Protein AF-A0A1H4IPA0-F1 (afdb_monomer)

Nearest PDB structures (foldseek):
  3tqn-assembly2_B  TM=5.111E-01  e=1.644E-01  Coxiella burnetii
  2rdp-assembly1_A-2  TM=5.127E-01  e=3.907E-01  Geobacillus stearothermophilus
  6c28-assembly2_B  TM=6.279E-01  e=1.133E+00  Rhodopseudomonas palustris CGA009
  3s2w-assembly1_A  TM=5.581E-01  e=1.690E+00  Methanosarcina mazei Go1
  3s2w-assembly2_D  TM=5.491E-01  e=4.291E+00  Methanosarcina mazei Go1

Mean predicted aligned error: 14.53 Å

Secondary structure (DSSP, 8-state):
-PPP-HHHH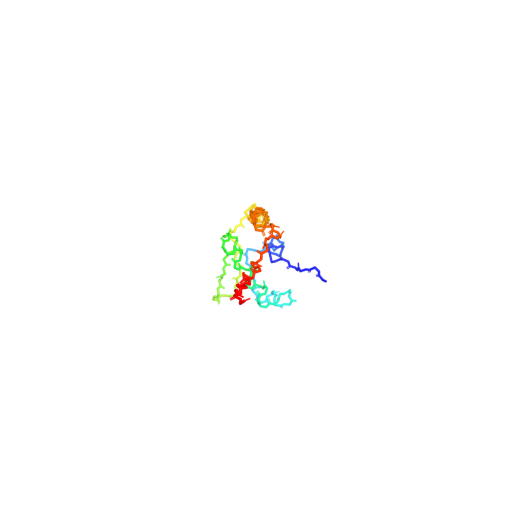HHH-SSSEEEGGGGTTTS-HHHHHHHHHHHHHTTSEEEETTTTEEEE-S-HHHHHHHHHHHHHHTT---HHHH----------------

Foldseek 3Di:
DPQDAPLVVCVPDPDQKDAQVVCVVRDDPVRSVVRLVLCVVLVQWDADPVRRIIGGDDDPVSSVVSVVVVVVVVVPPPVVNVPDDDDDDDDDPPPDDD

Sequence (98 aa):
MKKEKLYAIIMKNESNELYITSLKDRFTPVELATQLESLVEQEIVEVDWNRGLIVKIGDEKDIIVAKNNLDKGKRNTPDYMRANKTQINKPYYNERED

Structure (mmCIF, N/CA/C/O backbone):
data_AF-A0A1H4IPA0-F1
#
_entry.id   AF-A0A1H4IPA0-F1
#
loop_
_atom_site.group_PDB
_atom_site.id
_atom_site.type_symbol
_atom_site.label_atom_id
_atom_site.label_alt_id
_atom_site.label_comp_id
_atom_site.label_asym_id
_atom_site.label_entity_id
_atom_site.label_seq_id
_atom_site.pdbx_PDB_ins_code
_atom_site.Cartn_x
_atom_site.Cartn_y
_atom_site.Cartn_z
_atom_site.occupancy
_atom_site.B_iso_or_equiv
_atom_site.auth_seq_id
_atom_site.auth_comp_id
_atom_site.auth_asym_id
_atom_site.auth_atom_id
_atom_site.pdbx_PDB_model_num
ATOM 1 N N . MET A 1 1 ? 1.475 15.317 -14.929 1.00 48.84 1 MET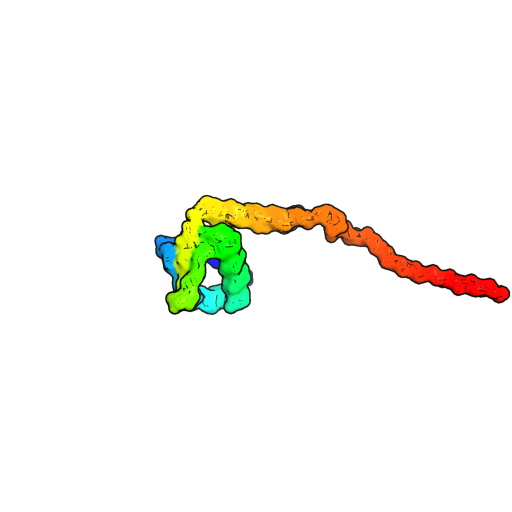 A N 1
ATOM 2 C CA . MET A 1 1 ? 0.482 14.833 -13.941 1.00 48.84 1 MET A CA 1
ATOM 3 C C . MET A 1 1 ? 1.204 14.530 -12.636 1.00 48.84 1 MET A C 1
ATOM 5 O O . MET A 1 1 ? 2.274 13.934 -12.688 1.00 48.84 1 MET A O 1
ATOM 9 N N . LYS A 1 2 ? 0.695 14.983 -11.482 1.00 54.31 2 LYS A N 1
ATOM 10 C CA . LYS A 1 2 ? 1.257 14.581 -10.179 1.00 54.31 2 LYS A CA 1
ATOM 11 C C . LYS A 1 2 ? 0.913 13.106 -9.962 1.00 54.31 2 LYS A C 1
ATOM 13 O O . LYS A 1 2 ? -0.256 12.760 -10.076 1.00 54.31 2 LYS A O 1
ATOM 18 N N . LYS A 1 3 ? 1.908 12.259 -9.681 1.00 65.69 3 LYS A N 1
ATOM 19 C CA . LYS A 1 3 ? 1.664 10.857 -9.317 1.00 65.69 3 LYS A CA 1
ATOM 20 C C . LYS A 1 3 ? 0.870 10.825 -8.012 1.00 65.69 3 LYS A C 1
ATOM 22 O O . LYS A 1 3 ? 1.336 11.360 -7.002 1.00 65.69 3 LYS A O 1
ATOM 27 N N . GLU A 1 4 ? -0.337 10.274 -8.067 1.00 78.38 4 GLU A N 1
ATOM 28 C CA . GLU A 1 4 ? -1.177 10.076 -6.890 1.00 78.38 4 GLU A CA 1
ATOM 29 C C . GLU A 1 4 ? -0.505 9.039 -5.980 1.00 78.38 4 GLU A C 1
ATOM 31 O O . GLU A 1 4 ? 0.211 8.153 -6.453 1.00 78.38 4 GLU A O 1
ATOM 36 N N . LYS A 1 5 ? -0.642 9.200 -4.663 1.00 86.38 5 LYS A N 1
ATOM 37 C CA . LYS A 1 5 ? 0.039 8.343 -3.688 1.00 86.38 5 LYS A CA 1
ATOM 38 C C . LYS A 1 5 ? -0.987 7.552 -2.895 1.00 86.38 5 LYS A C 1
ATOM 40 O O . LYS A 1 5 ? -1.896 8.150 -2.322 1.00 86.38 5 LYS A O 1
ATOM 45 N N . LEU A 1 6 ? -0.808 6.237 -2.831 1.00 85.62 6 LEU A N 1
ATOM 46 C CA . LEU A 1 6 ? -1.742 5.302 -2.211 1.00 85.62 6 LEU A CA 1
ATOM 47 C C . LEU A 1 6 ? -2.003 5.651 -0.741 1.00 85.62 6 LEU A C 1
ATOM 49 O O . LEU A 1 6 ? -3.158 5.739 -0.337 1.00 85.62 6 LEU A O 1
ATOM 53 N N . TYR A 1 7 ? -0.959 5.989 0.025 1.00 82.88 7 TYR A N 1
ATOM 54 C CA . TYR A 1 7 ? -1.118 6.390 1.429 1.00 82.88 7 TYR A CA 1
ATOM 55 C C . TYR A 1 7 ? -2.069 7.581 1.604 1.00 82.88 7 TYR A C 1
ATOM 57 O O . TYR A 1 7 ? -2.790 7.655 2.590 1.00 82.88 7 TYR A O 1
ATOM 65 N N . ALA A 1 8 ? -2.097 8.524 0.655 1.00 84.38 8 ALA A N 1
ATOM 66 C CA . ALA A 1 8 ? -2.935 9.713 0.765 1.00 84.38 8 ALA A CA 1
ATOM 67 C C . ALA A 1 8 ? -4.414 9.383 0.535 1.00 84.38 8 ALA A C 1
ATOM 69 O O . ALA A 1 8 ? -5.281 10.045 1.098 1.00 84.38 8 ALA A O 1
ATOM 70 N N . ILE A 1 9 ? -4.695 8.367 -0.283 1.00 86.44 9 ILE A N 1
ATOM 71 C CA . ILE A 1 9 ? -6.049 7.845 -0.483 1.00 86.44 9 ILE A CA 1
ATOM 72 C C . ILE A 1 9 ? -6.493 7.103 0.776 1.00 86.44 9 ILE A C 1
ATOM 74 O O . ILE A 1 9 ? -7.590 7.346 1.259 1.00 86.44 9 ILE A O 1
ATOM 78 N N . ILE A 1 10 ? -5.613 6.283 1.353 1.00 85.31 10 ILE A N 1
ATOM 79 C CA . ILE A 1 10 ? -5.895 5.522 2.576 1.00 85.31 10 ILE A CA 1
ATOM 80 C C . ILE A 1 10 ? -6.114 6.446 3.779 1.00 85.31 10 ILE A C 1
ATOM 82 O O . ILE A 1 10 ? -7.026 6.210 4.559 1.00 85.31 10 ILE A O 1
ATOM 86 N N . MET A 1 11 ? -5.349 7.536 3.907 1.00 81.50 11 MET A N 1
ATOM 87 C CA . MET A 1 11 ? -5.569 8.532 4.968 1.00 81.50 11 MET A CA 1
ATOM 88 C C . MET A 1 11 ? -6.892 9.288 4.816 1.00 81.50 11 MET A C 1
ATOM 90 O O . MET A 1 11 ? -7.498 9.657 5.811 1.00 81.50 11 MET A O 1
ATOM 94 N N . LYS A 1 12 ? -7.337 9.544 3.580 1.00 83.50 12 LYS A N 1
ATOM 95 C CA . LYS A 1 12 ? -8.604 10.244 3.319 1.00 83.50 12 LYS A CA 1
ATOM 96 C C . LYS A 1 12 ? -9.826 9.336 3.400 1.00 83.50 12 LYS A C 1
ATOM 98 O O . LYS A 1 12 ? -10.939 9.849 3.449 1.00 83.50 12 LYS A O 1
ATOM 103 N N . ASN A 1 13 ? -9.633 8.022 3.331 1.00 83.44 13 ASN A N 1
ATOM 104 C CA . ASN A 1 13 ? -10.724 7.071 3.409 1.00 83.44 13 ASN A CA 1
ATOM 105 C C . ASN A 1 13 ? -11.191 6.967 4.864 1.00 83.44 13 ASN A C 1
ATOM 107 O O . ASN A 1 13 ? -10.412 6.599 5.739 1.00 83.44 13 ASN A O 1
ATOM 111 N N . GLU A 1 14 ? -12.460 7.277 5.116 1.00 79.00 14 GLU A N 1
ATOM 112 C CA . GLU A 1 14 ? -13.060 7.141 6.452 1.00 79.00 14 GLU A CA 1
ATOM 113 C C . GLU A 1 14 ? -13.236 5.667 6.846 1.00 79.00 14 GLU A C 1
ATOM 115 O O . GLU A 1 14 ? -13.286 5.332 8.026 1.00 79.00 14 GLU A O 1
ATOM 120 N N . SER A 1 15 ? -13.306 4.777 5.850 1.00 84.56 15 SER A N 1
ATOM 121 C CA . SER A 1 15 ? -13.390 3.333 6.049 1.00 84.56 15 SER A CA 1
ATOM 122 C C . SER A 1 15 ? -12.013 2.708 6.283 1.00 84.56 15 SER A C 1
ATOM 124 O O . SER A 1 15 ? -11.045 3.006 5.578 1.00 84.56 15 SER A O 1
ATOM 126 N N . ASN A 1 16 ? -11.955 1.749 7.209 1.00 85.25 16 ASN A N 1
ATOM 127 C CA . ASN A 1 16 ? -10.771 0.915 7.426 1.00 85.25 16 ASN A CA 1
ATOM 128 C C . ASN A 1 16 ? -10.551 -0.101 6.297 1.00 85.25 16 ASN A C 1
ATOM 130 O O . ASN A 1 16 ? -9.458 -0.635 6.166 1.00 85.25 16 ASN A O 1
ATOM 134 N N . GLU A 1 17 ? -11.563 -0.362 5.471 1.00 90.12 17 GLU A N 1
ATOM 135 C CA . GLU A 1 17 ? -11.471 -1.266 4.324 1.00 90.12 17 GLU A CA 1
ATOM 136 C C . GLU A 1 17 ? -11.577 -0.483 3.006 1.00 90.12 17 GLU A C 1
ATOM 138 O O . GLU A 1 17 ? -12.413 0.421 2.865 1.00 90.12 17 GLU A O 1
ATOM 143 N N . LEU A 1 18 ? -10.751 -0.855 2.024 1.00 91.25 18 LEU A N 1
ATOM 144 C CA . LEU A 1 18 ? -10.732 -0.278 0.681 1.00 91.25 18 LEU A CA 1
ATOM 145 C C . LEU A 1 18 ? -10.591 -1.371 -0.386 1.00 91.25 18 LEU A C 1
ATOM 147 O O . LEU A 1 18 ? -9.647 -2.152 -0.366 1.00 91.25 18 LEU A O 1
ATOM 151 N N . TYR A 1 19 ? -11.485 -1.401 -1.375 1.00 91.56 19 TYR A N 1
ATOM 152 C CA . TYR A 1 19 ? -11.386 -2.355 -2.484 1.00 91.56 19 TYR A CA 1
ATOM 153 C C . TYR A 1 19 ? -10.245 -2.008 -3.438 1.00 91.56 19 TYR A C 1
ATOM 155 O O . TYR A 1 19 ? -10.201 -0.906 -3.986 1.00 91.56 19 TYR A O 1
ATOM 163 N N . ILE A 1 20 ? -9.389 -2.987 -3.740 1.00 89.62 20 ILE A N 1
ATOM 164 C CA . ILE A 1 20 ? -8.290 -2.855 -4.713 1.00 89.62 20 ILE A CA 1
ATOM 165 C C . ILE A 1 20 ? -8.831 -2.452 -6.093 1.00 89.62 20 ILE A C 1
ATOM 167 O O . ILE A 1 20 ? -8.221 -1.665 -6.815 1.00 89.62 20 ILE A O 1
ATOM 171 N N . THR A 1 21 ? -10.015 -2.945 -6.465 1.00 88.69 21 THR A N 1
ATOM 172 C CA . THR A 1 21 ? -10.654 -2.624 -7.750 1.00 88.69 21 THR A CA 1
ATOM 173 C C . THR A 1 21 ? -10.988 -1.143 -7.911 1.00 88.69 21 THR A C 1
ATOM 175 O O . THR A 1 21 ? -10.940 -0.653 -9.036 1.00 88.69 21 THR A O 1
ATOM 178 N N . SER A 1 22 ? -11.237 -0.417 -6.815 1.00 89.31 22 SER A N 1
ATOM 179 C CA . SER A 1 22 ? -11.516 1.027 -6.837 1.00 89.31 22 SER A CA 1
ATOM 180 C C . SER A 1 22 ? -10.299 1.884 -7.218 1.00 89.31 22 SER A C 1
ATOM 182 O O . SER A 1 22 ? -10.432 3.071 -7.511 1.00 89.31 22 SER A O 1
ATOM 184 N N . LEU A 1 23 ? -9.104 1.283 -7.238 1.00 89.19 23 LEU A N 1
ATOM 185 C CA . LEU A 1 23 ? -7.834 1.956 -7.507 1.00 89.19 23 LEU A CA 1
ATOM 186 C C . LEU A 1 23 ? -7.358 1.789 -8.956 1.00 89.19 23 LEU A C 1
ATOM 188 O O . LEU A 1 23 ? -6.394 2.441 -9.356 1.00 89.19 23 LEU A O 1
ATOM 192 N N . LYS A 1 24 ? -8.039 0.958 -9.757 1.00 85.25 24 LYS A N 1
ATOM 193 C CA . LYS A 1 24 ? -7.636 0.625 -11.135 1.00 85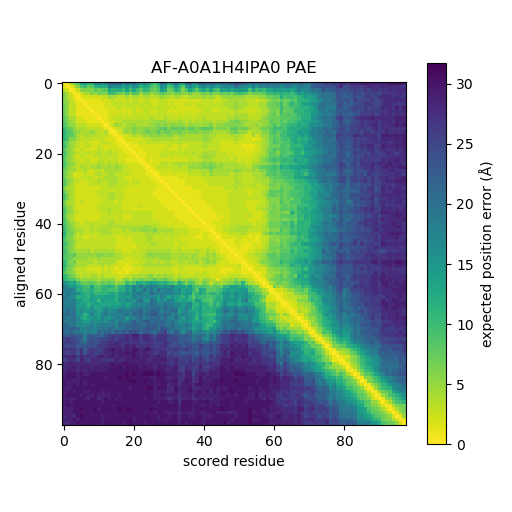.25 24 LYS A CA 1
ATOM 194 C C . LYS A 1 24 ? -7.596 1.832 -12.075 1.00 85.25 24 LYS A C 1
ATOM 196 O O . LYS A 1 24 ? -6.749 1.874 -12.958 1.00 85.25 24 LYS A O 1
ATOM 201 N N . ASP A 1 25 ? -8.460 2.821 -11.856 1.00 86.44 25 ASP A N 1
ATOM 202 C CA . ASP A 1 25 ? -8.510 4.033 -12.687 1.00 86.44 25 ASP A CA 1
ATOM 203 C C . ASP A 1 25 ? -7.436 5.065 -12.307 1.00 86.44 25 ASP A C 1
ATOM 205 O O . ASP A 1 25 ? -7.199 6.028 -13.036 1.00 86.44 25 ASP A O 1
ATOM 209 N N . ARG A 1 26 ? -6.787 4.881 -11.149 1.00 87.25 26 ARG A N 1
ATOM 210 C CA . ARG A 1 26 ? -5.816 5.829 -10.580 1.00 87.25 26 ARG A CA 1
ATOM 211 C C . ARG A 1 26 ? -4.379 5.327 -10.641 1.00 87.25 26 ARG A C 1
ATOM 213 O O . ARG A 1 26 ? -3.456 6.137 -10.682 1.00 87.25 26 ARG A O 1
ATOM 220 N N . PHE A 1 27 ? -4.187 4.009 -10.648 1.00 88.44 27 PHE A N 1
ATOM 221 C CA . PHE A 1 27 ? -2.872 3.378 -10.627 1.00 88.44 27 PHE A CA 1
ATOM 222 C C . PHE A 1 27 ? -2.759 2.310 -11.701 1.00 88.44 27 PHE A C 1
ATOM 224 O O . PHE A 1 27 ? -3.663 1.499 -11.902 1.00 88.44 27 PHE A O 1
ATOM 231 N N . THR A 1 28 ? -1.587 2.240 -12.328 1.00 89.50 28 THR A N 1
ATOM 232 C CA . THR A 1 28 ? -1.214 1.030 -13.061 1.00 89.50 28 THR A CA 1
ATOM 233 C C . THR A 1 28 ? -1.024 -0.135 -12.075 1.00 89.50 28 THR A C 1
ATOM 235 O O . THR A 1 28 ? -0.651 0.103 -10.922 1.00 89.50 28 THR A O 1
ATOM 238 N N . PRO A 1 29 ? -1.221 -1.401 -12.494 1.00 85.94 29 PRO A N 1
ATOM 239 C CA . PRO A 1 29 ? -1.039 -2.554 -11.607 1.00 85.94 29 PRO A CA 1
ATOM 240 C C . PRO A 1 29 ? 0.341 -2.593 -10.939 1.00 85.94 29 PRO A C 1
ATOM 242 O O . PRO A 1 29 ? 0.446 -2.901 -9.756 1.00 85.94 29 PRO A O 1
ATOM 245 N N . VAL A 1 30 ? 1.388 -2.216 -11.682 1.00 87.19 30 VAL A N 1
ATOM 246 C CA . VAL A 1 30 ? 2.766 -2.164 -11.176 1.00 87.19 30 VAL A CA 1
ATOM 247 C C . VAL A 1 30 ? 2.920 -1.074 -10.117 1.00 87.19 30 VAL A C 1
ATOM 249 O O . VAL A 1 30 ? 3.443 -1.339 -9.042 1.00 87.19 30 VAL A O 1
ATOM 252 N N . GLU A 1 31 ? 2.427 0.142 -10.375 1.00 86.62 31 GLU A N 1
ATOM 253 C CA . GLU A 1 31 ? 2.522 1.240 -9.403 1.00 86.62 31 GLU A CA 1
ATOM 254 C C . GLU A 1 31 ? 1.722 0.968 -8.130 1.00 86.62 31 GLU A C 1
ATOM 256 O O . GLU A 1 31 ? 2.155 1.362 -7.045 1.00 86.62 31 GLU A O 1
ATOM 261 N N . LEU A 1 32 ? 0.569 0.310 -8.262 1.00 88.38 32 LEU A N 1
ATOM 262 C CA . LEU A 1 32 ? -0.236 -0.094 -7.122 1.00 88.38 32 LEU A CA 1
ATOM 263 C C . LEU A 1 32 ? 0.506 -1.133 -6.282 1.00 88.38 32 LEU A C 1
ATOM 265 O O . LEU A 1 32 ? 0.619 -0.945 -5.076 1.00 88.38 32 LEU A O 1
ATOM 269 N N . ALA A 1 33 ? 1.057 -2.173 -6.915 1.00 86.69 33 ALA A N 1
ATOM 270 C CA . ALA A 1 33 ? 1.804 -3.224 -6.232 1.00 86.69 33 ALA A CA 1
ATOM 271 C C . ALA A 1 33 ? 3.017 -2.665 -5.476 1.00 86.69 33 ALA A C 1
ATOM 273 O O . ALA A 1 33 ? 3.149 -2.916 -4.284 1.00 86.69 33 ALA A O 1
ATOM 274 N N . THR A 1 34 ? 3.838 -1.827 -6.121 1.00 86.50 34 THR A N 1
ATOM 275 C CA . THR A 1 34 ? 5.016 -1.216 -5.480 1.00 86.50 34 THR A CA 1
ATOM 276 C C . THR A 1 34 ? 4.643 -0.356 -4.272 1.00 86.50 34 THR A C 1
ATOM 278 O O . THR A 1 34 ? 5.332 -0.366 -3.255 1.00 86.50 34 THR A O 1
ATOM 281 N N . GLN A 1 35 ? 3.564 0.429 -4.367 1.00 87.38 35 GLN A N 1
ATOM 282 C CA . GLN A 1 35 ? 3.136 1.259 -3.239 1.00 87.38 35 GLN A CA 1
ATOM 283 C C . GLN A 1 35 ? 2.498 0.432 -2.126 1.00 87.38 35 GLN A C 1
ATOM 285 O O . GLN A 1 35 ? 2.692 0.756 -0.960 1.00 87.38 35 GLN A O 1
ATOM 290 N N . LEU A 1 36 ? 1.751 -0.614 -2.475 1.00 88.12 36 LEU A N 1
ATOM 291 C CA . LEU A 1 36 ? 1.097 -1.492 -1.514 1.00 88.12 36 LEU A CA 1
ATOM 292 C C . LEU A 1 36 ? 2.123 -2.298 -0.718 1.00 88.12 36 LEU A C 1
ATOM 294 O O . LEU A 1 36 ? 2.045 -2.312 0.502 1.00 88.12 36 LEU A O 1
ATOM 298 N N . GLU A 1 37 ? 3.121 -2.874 -1.390 1.00 85.06 37 GLU A N 1
ATOM 299 C CA . GLU A 1 37 ? 4.240 -3.591 -0.767 1.00 85.06 37 GLU A CA 1
ATOM 300 C C . GLU A 1 37 ? 4.939 -2.720 0.281 1.00 85.06 37 GLU A C 1
ATOM 302 O O . GLU A 1 37 ? 5.049 -3.112 1.438 1.00 85.06 37 GLU A O 1
ATOM 307 N N . SER A 1 38 ? 5.276 -1.477 -0.076 1.00 83.00 38 SER A N 1
ATOM 308 C CA . SER A 1 38 ? 5.906 -0.541 0.858 1.00 83.00 38 SER A CA 1
ATOM 309 C C . SER A 1 38 ? 5.044 -0.237 2.093 1.00 83.00 38 SER A C 1
ATOM 311 O O . SER A 1 38 ? 5.584 -0.038 3.178 1.00 83.00 38 SER A O 1
ATOM 313 N N . LEU A 1 39 ? 3.714 -0.189 1.952 1.00 84.94 39 LEU A N 1
ATOM 314 C CA . LEU A 1 39 ? 2.799 0.056 3.075 1.00 84.94 39 LEU A CA 1
ATOM 315 C C . LEU A 1 39 ? 2.583 -1.189 3.943 1.00 84.94 39 LEU A C 1
ATOM 317 O O . LEU A 1 39 ? 2.404 -1.047 5.151 1.00 84.94 39 LEU A O 1
ATOM 321 N N . VAL A 1 40 ? 2.614 -2.381 3.344 1.00 85.56 40 VAL A N 1
ATOM 322 C CA . VAL A 1 40 ? 2.551 -3.662 4.061 1.00 85.56 40 VAL A CA 1
ATOM 323 C C . VAL A 1 40 ? 3.825 -3.875 4.878 1.00 85.56 40 VAL A C 1
ATOM 325 O O . VAL A 1 40 ? 3.740 -4.183 6.060 1.00 85.56 40 VAL A O 1
ATOM 328 N N . GLU A 1 41 ? 5.004 -3.626 4.296 1.00 82.62 41 GLU A N 1
ATOM 329 C CA . GLU A 1 41 ? 6.295 -3.695 5.006 1.00 82.62 41 GLU A CA 1
ATOM 330 C C . GLU A 1 41 ? 6.372 -2.749 6.211 1.00 82.62 41 GLU A C 1
ATOM 332 O O . GLU A 1 41 ? 7.128 -2.984 7.150 1.00 82.62 41 GLU A O 1
ATOM 337 N N . GLN A 1 42 ? 5.610 -1.656 6.171 1.00 78.19 42 GLN A N 1
ATOM 338 C CA . GLN A 1 42 ? 5.535 -0.655 7.236 1.00 78.19 42 GLN A CA 1
ATOM 339 C C . GLN A 1 42 ? 4.391 -0.922 8.221 1.00 78.19 42 GLN A C 1
ATOM 341 O O . GLN A 1 42 ? 4.121 -0.065 9.058 1.00 78.19 42 GLN A O 1
ATOM 346 N N . GLU A 1 43 ? 3.705 -2.064 8.101 1.00 82.56 43 GLU A N 1
ATOM 347 C CA . GLU A 1 43 ? 2.570 -2.466 8.945 1.00 82.56 43 GLU A CA 1
ATOM 348 C C . GLU A 1 43 ? 1.427 -1.432 8.961 1.00 82.56 43 GLU A C 1
ATOM 350 O O . GLU A 1 43 ? 0.632 -1.346 9.894 1.00 82.56 43 GLU A O 1
ATOM 355 N N . ILE A 1 44 ? 1.312 -0.631 7.896 1.00 82.94 44 ILE A N 1
ATOM 356 C CA . ILE A 1 44 ? 0.251 0.373 7.759 1.00 82.94 44 ILE A CA 1
ATOM 357 C C . ILE A 1 44 ? -1.040 -0.293 7.286 1.00 82.94 44 ILE A C 1
ATOM 359 O O . ILE A 1 44 ? -2.140 0.103 7.686 1.00 82.94 44 ILE A O 1
ATOM 363 N N . VAL A 1 45 ? -0.909 -1.282 6.402 1.00 88.25 45 VAL A N 1
ATOM 364 C CA . VAL A 1 45 ? -2.036 -1.972 5.778 1.00 88.25 45 VAL A CA 1
ATOM 365 C C . VAL A 1 45 ? -1.818 -3.475 5.710 1.00 88.25 45 VAL A C 1
ATOM 367 O O . VAL A 1 45 ? -0.697 -3.940 5.528 1.00 88.25 45 VAL A O 1
ATOM 370 N N . GLU A 1 46 ? -2.918 -4.214 5.757 1.00 90.50 46 GLU A N 1
ATOM 371 C CA . GLU A 1 46 ? -3.021 -5.603 5.329 1.00 90.50 46 GLU A CA 1
ATOM 372 C C . GLU A 1 46 ? -3.678 -5.684 3.959 1.00 90.50 46 GLU A C 1
ATOM 374 O O . GLU A 1 46 ? -4.419 -4.786 3.546 1.00 90.50 46 GLU A O 1
ATOM 379 N N . VAL A 1 47 ? -3.470 -6.808 3.280 1.00 90.12 47 VAL A N 1
ATOM 380 C CA . VAL A 1 47 ? -4.191 -7.125 2.051 1.00 90.12 47 VAL A CA 1
ATOM 381 C C . VAL A 1 47 ? -4.930 -8.441 2.229 1.00 90.12 47 VAL A C 1
ATOM 383 O O . VAL A 1 47 ? -4.315 -9.503 2.308 1.00 90.12 47 VAL A O 1
ATOM 386 N N . ASP A 1 48 ? -6.258 -8.374 2.227 1.00 91.31 48 ASP A N 1
ATOM 387 C CA . ASP A 1 48 ? -7.103 -9.555 2.110 1.00 91.31 48 ASP A CA 1
ATOM 388 C C . ASP A 1 48 ? -7.276 -9.882 0.624 1.00 91.31 48 ASP A C 1
ATOM 390 O O . ASP A 1 48 ? -8.134 -9.335 -0.078 1.00 91.31 48 ASP A O 1
ATOM 394 N N . TRP A 1 49 ? -6.436 -10.791 0.133 1.00 86.38 49 TRP A N 1
ATOM 395 C CA . TRP A 1 49 ? -6.466 -11.251 -1.254 1.00 86.38 49 TRP A CA 1
ATOM 396 C C . TRP A 1 49 ? -7.723 -12.052 -1.604 1.00 86.38 49 TRP A C 1
ATOM 398 O O . TRP A 1 49 ? -8.110 -12.071 -2.772 1.00 86.38 49 TRP A O 1
ATOM 408 N N . AS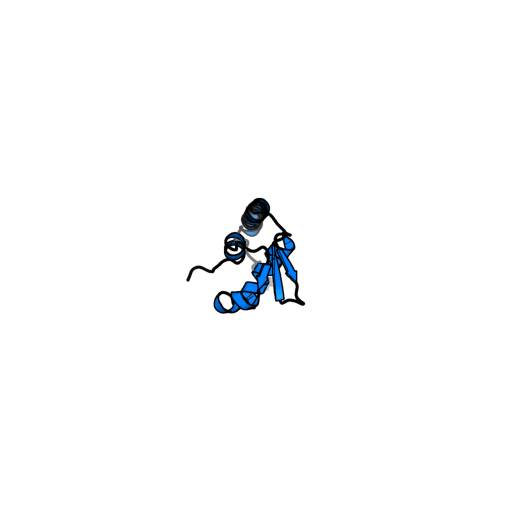N A 1 50 ? -8.383 -12.674 -0.622 1.00 87.62 50 ASN A N 1
ATOM 409 C CA . ASN A 1 50 ? -9.604 -13.445 -0.859 1.00 87.62 50 ASN A CA 1
ATOM 410 C C . ASN A 1 50 ? -10.780 -12.514 -1.167 1.00 87.62 50 ASN A C 1
ATOM 412 O O . ASN A 1 50 ? -11.589 -12.800 -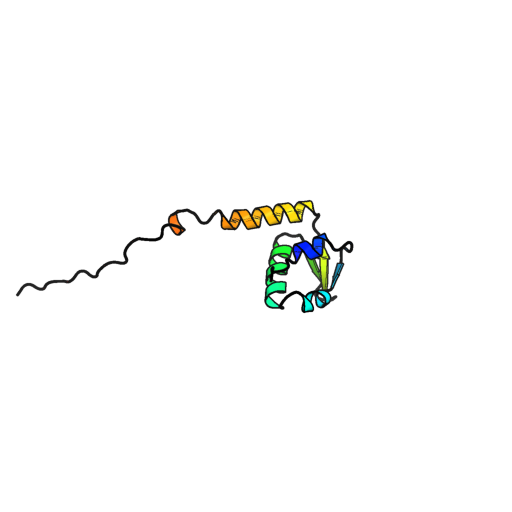2.049 1.00 87.62 50 ASN A O 1
ATOM 416 N N . ARG A 1 51 ? -10.863 -11.384 -0.454 1.00 88.56 51 ARG A N 1
ATOM 417 C CA . ARG A 1 51 ? -11.903 -10.359 -0.647 1.00 88.56 51 ARG A CA 1
ATOM 418 C C . ARG A 1 51 ? -11.485 -9.250 -1.620 1.00 88.56 51 ARG A C 1
ATOM 420 O O . ARG A 1 51 ? -12.333 -8.474 -2.058 1.00 88.56 51 ARG A O 1
ATOM 427 N N . GLY A 1 52 ? -10.202 -9.163 -1.971 1.00 88.94 52 GLY A N 1
ATOM 428 C CA . GLY A 1 52 ? -9.649 -8.090 -2.801 1.00 88.94 52 GLY A CA 1
ATOM 429 C C . GLY A 1 52 ? -9.651 -6.732 -2.089 1.00 88.94 52 GLY A C 1
ATOM 430 O O . GLY A 1 52 ? -9.949 -5.707 -2.714 1.00 88.94 52 GLY A O 1
ATOM 431 N N . LEU A 1 53 ? -9.358 -6.734 -0.787 1.00 92.38 53 LEU A N 1
ATOM 432 C CA . LEU A 1 53 ? -9.419 -5.570 0.095 1.00 92.38 53 LEU A CA 1
ATOM 433 C C . LEU A 1 53 ? -8.041 -5.189 0.631 1.00 92.38 53 LEU A C 1
ATOM 435 O O . LEU A 1 53 ? -7.210 -6.039 0.927 1.00 92.38 53 LEU A O 1
ATOM 439 N N . ILE A 1 54 ? -7.844 -3.890 0.806 1.00 90.94 54 ILE A N 1
ATOM 440 C CA . ILE A 1 54 ? -6.783 -3.298 1.611 1.00 90.94 54 ILE A CA 1
ATOM 441 C C . ILE A 1 54 ? -7.419 -2.939 2.951 1.00 90.94 54 ILE A C 1
ATOM 443 O O . ILE A 1 54 ? -8.403 -2.196 2.985 1.00 90.94 54 ILE A O 1
ATOM 447 N N . VAL A 1 55 ? -6.869 -3.469 4.035 1.00 90.50 55 VAL A N 1
ATOM 448 C CA . VAL A 1 55 ? -7.325 -3.223 5.403 1.00 90.50 55 VAL A CA 1
ATOM 449 C C . VAL A 1 55 ? -6.320 -2.300 6.073 1.00 90.50 55 VAL A C 1
ATOM 451 O O . VAL A 1 55 ? -5.131 -2.586 6.102 1.00 90.50 55 VAL A O 1
ATOM 454 N N . LYS A 1 56 ? -6.770 -1.167 6.598 1.00 86.19 56 LYS A N 1
ATOM 455 C CA . LYS A 1 56 ? -5.932 -0.242 7.359 1.00 86.19 56 LYS A CA 1
ATOM 456 C C . LYS A 1 56 ? -5.714 -0.814 8.760 1.00 86.19 56 LYS A C 1
ATOM 458 O O . LYS A 1 56 ? -6.681 -0.996 9.495 1.00 86.19 56 LYS A O 1
ATOM 463 N N . ILE A 1 57 ? -4.456 -1.072 9.110 1.00 82.88 57 ILE A N 1
ATOM 464 C CA . ILE A 1 57 ? -4.058 -1.573 10.435 1.00 82.88 57 ILE A CA 1
ATOM 465 C C . ILE A 1 57 ? -3.431 -0.446 11.268 1.00 82.88 57 ILE A C 1
ATOM 467 O O . ILE A 1 57 ? -3.702 -0.340 12.459 1.00 82.88 57 ILE A O 1
ATOM 471 N N . GLY A 1 58 ? -2.613 0.405 10.638 1.00 68.56 58 GLY A N 1
ATOM 472 C CA . GLY A 1 58 ? -1.852 1.457 11.315 1.00 68.56 58 GLY A CA 1
ATOM 473 C C . GLY A 1 58 ? -2.610 2.777 11.487 1.00 68.56 58 GLY A C 1
ATOM 474 O O . GLY A 1 58 ? -3.451 3.159 10.661 1.00 68.56 58 GLY A O 1
ATOM 475 N N . ASP A 1 59 ? -2.259 3.520 12.538 1.00 67.31 59 ASP A N 1
ATOM 476 C CA . ASP A 1 59 ? -2.811 4.846 12.816 1.00 67.31 59 ASP A CA 1
ATOM 477 C C . ASP A 1 59 ? -2.160 5.930 11.938 1.00 67.31 59 ASP A C 1
ATOM 479 O O . ASP A 1 59 ? -1.078 5.765 11.369 1.00 67.31 59 ASP A O 1
ATOM 483 N N . GLU A 1 60 ? -2.788 7.111 11.844 1.00 62.44 60 GLU A N 1
ATOM 484 C CA . GLU A 1 60 ? -2.229 8.244 11.081 1.00 62.44 60 GLU A CA 1
ATOM 485 C C . GLU A 1 60 ? -0.799 8.617 11.508 1.00 62.44 60 GLU A C 1
ATOM 487 O O . GLU A 1 60 ? -0.007 9.094 10.691 1.00 62.44 60 GLU A O 1
ATOM 492 N N . LYS A 1 61 ? -0.455 8.389 12.780 1.00 59.56 61 LYS A N 1
ATOM 493 C CA . LYS A 1 61 ? 0.887 8.644 13.316 1.00 59.56 61 LYS A CA 1
ATOM 494 C C . LYS A 1 61 ? 1.928 7.693 12.725 1.00 59.56 61 LYS A C 1
ATOM 496 O O . LYS A 1 61 ? 3.017 8.157 12.382 1.00 59.56 61 LYS A O 1
ATOM 501 N N . ASP A 1 62 ? 1.581 6.428 12.518 1.00 59.97 62 ASP A N 1
ATOM 502 C CA . ASP A 1 62 ? 2.479 5.419 11.948 1.00 59.97 62 ASP A CA 1
ATOM 503 C C . ASP A 1 62 ? 2.745 5.707 10.467 1.00 59.97 62 ASP A C 1
ATOM 505 O O . ASP A 1 62 ? 3.891 5.688 10.018 1.00 59.97 62 ASP A O 1
ATOM 509 N N . ILE A 1 63 ? 1.716 6.154 9.736 1.00 60.31 63 ILE A N 1
ATOM 510 C CA . ILE A 1 63 ? 1.822 6.588 8.331 1.00 60.31 63 ILE A CA 1
ATOM 511 C C . ILE A 1 63 ? 2.809 7.759 8.172 1.00 60.31 63 ILE A C 1
ATOM 513 O O . ILE A 1 63 ? 3.593 7.818 7.217 1.00 60.31 63 ILE A O 1
ATOM 517 N N . ILE A 1 64 ? 2.801 8.708 9.113 1.00 62.06 64 ILE A N 1
ATOM 518 C CA . ILE A 1 64 ? 3.705 9.868 9.106 1.00 62.06 64 ILE A CA 1
ATOM 519 C C . ILE A 1 64 ? 5.144 9.458 9.459 1.00 62.06 64 ILE A C 1
ATOM 521 O O . ILE A 1 64 ? 6.093 9.966 8.850 1.00 62.06 64 ILE A O 1
ATOM 525 N N . VAL A 1 65 ? 5.331 8.541 10.412 1.00 59.91 65 VAL A N 1
ATOM 526 C CA . VAL A 1 65 ? 6.656 8.017 10.787 1.00 59.91 65 VAL A CA 1
ATOM 527 C C . VAL A 1 65 ? 7.273 7.230 9.631 1.00 59.91 65 VAL A C 1
ATOM 529 O O . VAL A 1 65 ? 8.440 7.442 9.292 1.00 59.91 65 VAL A O 1
ATOM 532 N N . ALA A 1 66 ? 6.483 6.404 8.955 1.00 56.72 66 ALA A N 1
ATOM 533 C CA . ALA A 1 66 ? 6.954 5.597 7.843 1.00 56.72 66 ALA A CA 1
ATOM 534 C C . ALA A 1 66 ? 7.328 6.452 6.612 1.00 56.72 66 ALA A C 1
ATOM 536 O O . ALA A 1 66 ? 8.382 6.256 5.998 1.00 56.72 66 ALA A O 1
ATOM 537 N N . LYS A 1 67 ? 6.574 7.532 6.349 1.00 62.16 67 LYS A N 1
ATOM 538 C CA . LYS A 1 67 ? 6.957 8.584 5.388 1.00 62.16 67 LYS A CA 1
ATOM 539 C C . LYS A 1 67 ? 8.317 9.218 5.723 1.00 62.16 67 LYS A C 1
ATOM 541 O O . LYS A 1 67 ? 9.131 9.429 4.824 1.00 62.16 67 LYS A O 1
ATOM 546 N N . ASN A 1 68 ? 8.585 9.509 6.998 1.00 56.97 68 ASN A N 1
ATOM 547 C CA . ASN A 1 68 ? 9.864 10.084 7.430 1.00 56.97 68 ASN A CA 1
ATOM 548 C C . ASN A 1 68 ? 11.043 9.106 7.272 1.00 56.97 68 ASN A C 1
ATOM 550 O O . ASN A 1 68 ? 12.165 9.546 7.007 1.00 56.97 68 ASN A O 1
ATOM 554 N N . ASN A 1 69 ? 10.808 7.797 7.404 1.00 55.62 69 ASN A N 1
ATOM 555 C CA . ASN A 1 69 ? 11.835 6.773 7.191 1.00 55.62 69 ASN A CA 1
ATOM 556 C C . ASN A 1 69 ? 12.173 6.585 5.701 1.00 55.62 69 ASN A C 1
ATOM 558 O O . ASN A 1 69 ? 13.353 6.501 5.352 1.00 55.62 69 ASN A O 1
ATOM 562 N N . LEU A 1 70 ? 11.178 6.649 4.809 1.00 54.50 70 LEU A N 1
ATOM 563 C CA . LEU A 1 70 ? 11.380 6.619 3.353 1.00 54.50 70 LEU A CA 1
ATOM 564 C C . LEU A 1 70 ? 12.203 7.815 2.830 1.00 54.50 70 LEU A C 1
ATOM 566 O O . LEU A 1 70 ? 13.061 7.648 1.960 1.00 54.50 70 LEU A O 1
ATOM 570 N N . ASP A 1 71 ? 11.998 9.020 3.375 1.00 52.66 71 ASP A N 1
ATOM 571 C CA . ASP A 1 71 ? 12.788 10.206 2.998 1.00 52.66 71 ASP A CA 1
ATOM 572 C C . ASP A 1 71 ? 14.224 10.175 3.568 1.00 52.66 71 ASP A C 1
ATOM 574 O O . ASP A 1 71 ? 15.159 10.688 2.942 1.00 52.66 71 ASP A O 1
ATOM 578 N N . LYS A 1 72 ? 14.443 9.533 4.725 1.00 48.28 72 LYS A N 1
ATOM 579 C CA . LYS A 1 72 ? 15.787 9.355 5.310 1.00 48.28 72 LYS A CA 1
ATOM 580 C C . LYS A 1 72 ? 16.620 8.296 4.579 1.00 48.28 72 LYS A C 1
ATOM 582 O O . LYS A 1 72 ? 17.821 8.504 4.413 1.00 48.28 72 LYS A O 1
ATOM 587 N N . GLY A 1 73 ? 16.003 7.232 4.059 1.00 45.75 73 GLY A N 1
ATOM 588 C CA . GLY A 1 73 ? 16.687 6.216 3.244 1.00 45.75 73 GLY A CA 1
ATOM 589 C C . GLY A 1 73 ? 17.330 6.779 1.967 1.00 45.75 73 GLY A C 1
ATOM 590 O O . GLY A 1 73 ? 18.410 6.350 1.576 1.00 45.75 73 GLY A O 1
ATOM 591 N N . LYS A 1 74 ? 16.744 7.827 1.367 1.00 47.28 74 LYS A N 1
ATOM 592 C CA . LYS A 1 74 ? 17.351 8.566 0.238 1.00 47.28 74 LYS A CA 1
ATOM 593 C C . LYS A 1 74 ? 18.472 9.528 0.640 1.00 47.28 74 LYS A C 1
ATOM 595 O O . LYS A 1 74 ? 19.255 9.945 -0.216 1.00 47.28 74 LYS A O 1
ATOM 600 N N . ARG A 1 75 ? 18.552 9.921 1.915 1.00 46.34 75 ARG A N 1
ATOM 601 C CA . ARG A 1 75 ? 19.623 10.794 2.425 1.00 46.34 75 ARG A CA 1
ATOM 602 C C . ARG A 1 75 ? 20.893 10.023 2.772 1.00 46.34 75 ARG A C 1
ATOM 604 O O . ARG A 1 75 ? 21.965 10.594 2.620 1.00 46.34 75 ARG A O 1
ATOM 611 N N . ASN A 1 76 ? 20.784 8.739 3.111 1.00 44.75 76 ASN A N 1
ATOM 612 C CA . ASN A 1 76 ? 21.921 7.855 3.377 1.00 44.75 76 ASN A CA 1
ATOM 613 C C . ASN A 1 76 ? 22.427 7.137 2.115 1.00 44.75 76 ASN A C 1
ATOM 615 O O . ASN A 1 76 ? 22.686 5.939 2.140 1.00 44.75 76 ASN A O 1
ATOM 619 N N . THR A 1 77 ? 22.615 7.858 1.007 1.00 50.47 77 THR A N 1
ATOM 620 C CA . THR A 1 77 ? 23.679 7.445 0.083 1.00 50.47 77 THR A CA 1
ATOM 621 C C . THR A 1 77 ? 24.968 7.973 0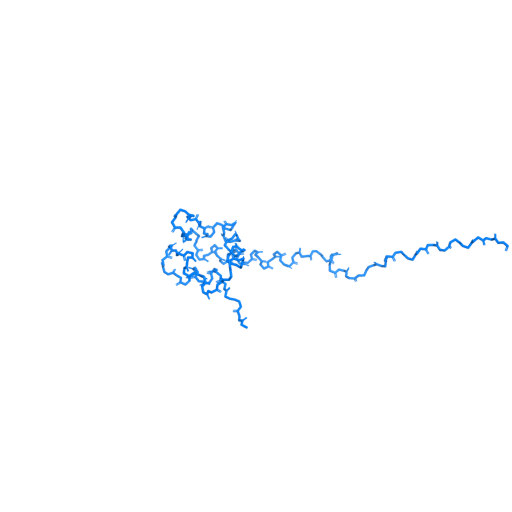.703 1.00 50.47 77 THR A C 1
ATOM 623 O O . THR A 1 77 ? 25.141 9.193 0.725 1.00 50.47 77 THR A O 1
ATOM 626 N N . PRO A 1 78 ?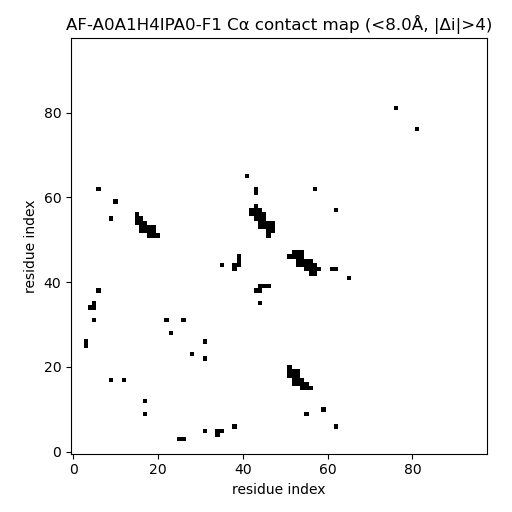 25.825 7.127 1.291 1.00 49.66 78 PRO A N 1
ATOM 627 C CA . PRO A 1 78 ? 27.058 7.610 1.893 1.00 49.66 78 PRO A CA 1
ATOM 628 C C . PRO A 1 78 ? 27.912 8.318 0.830 1.00 49.66 78 PRO A C 1
ATOM 630 O O . PRO A 1 78 ? 27.936 7.900 -0.331 1.00 49.66 78 PRO A O 1
ATOM 633 N N . ASP A 1 79 ? 28.581 9.411 1.211 1.00 52.66 79 ASP A N 1
ATOM 634 C CA . ASP A 1 79 ? 29.228 10.345 0.271 1.00 52.66 79 ASP A CA 1
ATOM 635 C C . ASP A 1 79 ? 30.213 9.671 -0.699 1.00 52.66 79 ASP A C 1
ATOM 637 O O . ASP A 1 79 ? 30.379 10.133 -1.828 1.00 52.66 79 ASP A O 1
ATOM 641 N N . TYR A 1 80 ? 30.791 8.523 -0.324 1.00 56.22 80 TYR A N 1
ATOM 642 C CA . TYR A 1 80 ? 31.676 7.738 -1.190 1.00 56.22 80 TYR A CA 1
ATOM 643 C C . TYR A 1 80 ? 31.002 7.216 -2.472 1.00 56.22 80 TYR A C 1
ATOM 645 O O . TYR A 1 80 ? 31.691 6.966 -3.453 1.00 56.22 80 TYR A O 1
ATOM 653 N N . MET A 1 81 ? 29.671 7.072 -2.498 1.00 52.09 81 MET A N 1
ATOM 654 C CA . MET A 1 81 ? 28.912 6.707 -3.706 1.00 52.09 81 MET A CA 1
ATOM 655 C C . MET A 1 81 ? 28.445 7.926 -4.513 1.00 52.09 81 MET A C 1
ATOM 657 O O . MET A 1 81 ? 28.063 7.787 -5.673 1.00 52.09 81 MET A O 1
ATOM 661 N N . ARG A 1 82 ? 28.452 9.125 -3.913 1.00 52.62 82 ARG A N 1
ATOM 662 C CA . ARG A 1 82 ? 28.179 10.396 -4.608 1.00 52.62 82 ARG A CA 1
ATOM 663 C C . ARG A 1 82 ? 29.430 10.995 -5.247 1.00 52.62 82 ARG A C 1
ATOM 665 O O . ARG A 1 82 ? 29.314 11.910 -6.063 1.00 52.62 82 ARG A O 1
ATOM 672 N N . ALA A 1 83 ? 30.605 10.469 -4.907 1.00 52.66 83 ALA A N 1
ATOM 673 C CA . ALA A 1 83 ? 31.871 10.803 -5.534 1.00 52.66 83 ALA A CA 1
ATOM 674 C C . ALA A 1 83 ? 31.899 10.295 -6.983 1.00 52.66 83 ALA A C 1
ATOM 676 O O . ALA A 1 83 ? 32.383 9.214 -7.307 1.00 52.66 83 ALA A O 1
ATOM 677 N N . ASN A 1 84 ? 31.369 11.114 -7.883 1.00 54.47 84 ASN A N 1
ATOM 678 C CA . ASN A 1 84 ? 31.676 11.000 -9.291 1.00 54.47 84 ASN A CA 1
ATOM 679 C C . ASN A 1 84 ? 33.177 11.307 -9.460 1.00 54.47 84 ASN A C 1
ATOM 681 O O . ASN A 1 84 ? 33.597 12.414 -9.113 1.00 54.47 84 ASN A O 1
ATOM 685 N N . LYS A 1 85 ? 33.918 10.348 -10.043 1.00 54.56 85 LYS A N 1
ATOM 686 C CA . LYS A 1 85 ? 35.333 10.355 -10.495 1.00 54.56 85 LYS A CA 1
ATOM 687 C C . LYS A 1 85 ? 36.322 9.584 -9.606 1.00 54.56 85 LYS A C 1
ATOM 689 O O . LYS A 1 85 ? 36.815 10.146 -8.641 1.00 54.56 85 LYS A O 1
ATOM 694 N N . THR A 1 86 ? 36.761 8.417 -10.098 1.00 46.41 86 THR A N 1
ATOM 695 C CA . THR A 1 86 ? 38.200 8.118 -10.259 1.00 46.41 86 THR A CA 1
ATOM 696 C C . THR A 1 86 ? 38.413 7.268 -11.518 1.00 46.41 86 THR A C 1
ATOM 698 O O . THR A 1 86 ? 37.639 6.364 -11.816 1.00 46.41 86 THR A O 1
ATOM 701 N N . GLN A 1 87 ? 39.436 7.641 -12.286 1.00 52.06 87 GLN A N 1
ATOM 702 C CA . GLN A 1 87 ? 39.836 7.131 -13.597 1.00 52.06 87 GLN A CA 1
ATOM 703 C C . GLN A 1 87 ? 40.015 5.606 -13.621 1.00 52.06 87 GLN A C 1
ATOM 705 O O . GLN A 1 87 ? 40.818 5.061 -12.869 1.00 52.06 87 GLN A O 1
ATOM 710 N N . ILE A 1 88 ? 39.324 4.926 -14.540 1.00 47.25 88 ILE A N 1
ATOM 711 C CA . ILE A 1 88 ? 39.646 3.540 -14.892 1.00 47.25 88 ILE A CA 1
ATOM 712 C C . ILE A 1 88 ? 40.956 3.572 -15.691 1.00 47.25 88 ILE A C 1
ATOM 714 O O . ILE A 1 88 ? 41.045 4.258 -16.710 1.00 47.25 88 ILE A O 1
ATOM 718 N N . ASN A 1 89 ? 41.963 2.883 -15.151 1.00 47.22 89 ASN A N 1
ATOM 719 C CA . ASN A 1 89 ? 43.321 2.676 -15.657 1.00 47.22 89 ASN A CA 1
ATOM 720 C C . ASN A 1 89 ? 43.482 2.867 -17.174 1.00 47.22 89 ASN A C 1
ATOM 722 O O . ASN A 1 89 ? 42.940 2.095 -17.966 1.00 47.22 89 ASN A O 1
ATOM 726 N N . LYS A 1 90 ? 44.335 3.817 -17.579 1.00 51.78 90 LYS A N 1
ATOM 727 C CA . LYS A 1 90 ? 45.007 3.693 -18.878 1.00 51.78 90 LYS A CA 1
ATOM 728 C C . LYS A 1 90 ? 45.842 2.403 -18.836 1.00 51.78 90 LYS A C 1
ATOM 730 O O . LYS A 1 90 ? 46.541 2.198 -17.842 1.00 51.78 90 LYS A O 1
ATOM 735 N N . PRO A 1 91 ? 45.781 1.531 -19.854 1.00 54.81 91 PRO A N 1
ATOM 736 C CA . PRO A 1 91 ? 46.650 0.366 -19.904 1.00 54.81 91 PRO A CA 1
ATOM 737 C C . PRO A 1 91 ? 48.105 0.837 -20.003 1.00 54.81 91 PRO A C 1
ATOM 739 O O . PRO A 1 91 ? 48.408 1.766 -20.754 1.00 54.81 91 PRO A O 1
ATOM 742 N N . TYR A 1 92 ? 48.993 0.212 -19.230 1.00 53.25 92 TYR A N 1
ATOM 743 C CA . TYR A 1 92 ? 50.433 0.386 -19.386 1.00 53.25 92 TYR A CA 1
ATOM 744 C C . TYR A 1 92 ? 50.810 -0.067 -20.800 1.00 53.25 92 TYR A C 1
ATOM 746 O O . TYR A 1 92 ? 50.688 -1.246 -21.1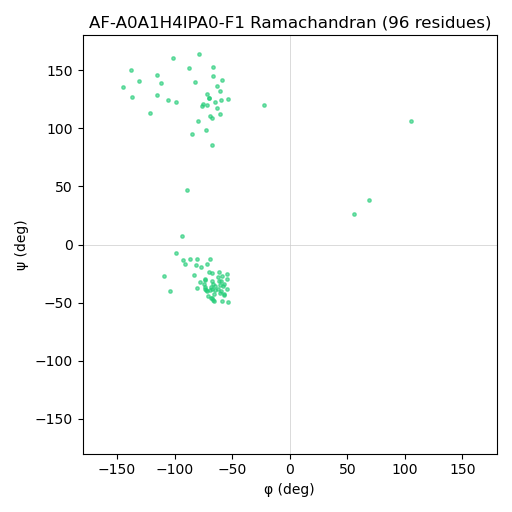34 1.00 53.25 92 TYR A O 1
ATOM 754 N N . TYR A 1 93 ? 51.221 0.876 -21.646 1.00 46.75 93 TYR A N 1
ATOM 755 C CA . TYR A 1 93 ? 51.909 0.553 -22.887 1.00 46.75 93 TYR A CA 1
ATOM 756 C C . TYR A 1 93 ? 53.286 0.010 -22.489 1.00 46.75 93 TYR A C 1
ATOM 758 O O . TYR A 1 93 ? 54.107 0.746 -21.948 1.00 46.75 93 TYR A O 1
ATOM 766 N N . ASN A 1 94 ? 53.512 -1.287 -22.702 1.00 54.62 94 ASN A N 1
ATOM 767 C CA . ASN A 1 94 ? 54.860 -1.845 -22.731 1.00 54.62 94 ASN A CA 1
ATOM 768 C C . ASN A 1 94 ? 55.500 -1.374 -24.038 1.00 54.62 94 ASN A C 1
ATOM 770 O O . ASN A 1 94 ? 55.246 -1.956 -25.094 1.00 54.62 94 ASN A O 1
ATOM 774 N N . GLU A 1 95 ? 56.305 -0.321 -23.975 1.00 51.72 95 GLU A N 1
ATOM 775 C CA . GLU A 1 95 ? 57.310 -0.080 -25.004 1.00 51.72 95 GLU A CA 1
ATOM 776 C C . GLU A 1 95 ? 58.338 -1.210 -24.873 1.00 51.72 95 GLU A C 1
ATOM 778 O O . GLU A 1 95 ? 59.038 -1.325 -23.868 1.00 51.72 95 GLU A O 1
ATOM 783 N N . ARG A 1 96 ? 58.337 -2.131 -25.843 1.00 52.38 96 ARG A N 1
ATOM 784 C CA . ARG A 1 96 ? 59.469 -3.034 -26.041 1.00 52.38 96 ARG A CA 1
ATOM 785 C C . ARG A 1 96 ? 60.610 -2.187 -26.587 1.00 52.38 96 ARG A C 1
ATOM 787 O O . ARG A 1 96 ? 60.417 -1.484 -27.575 1.00 52.38 96 ARG 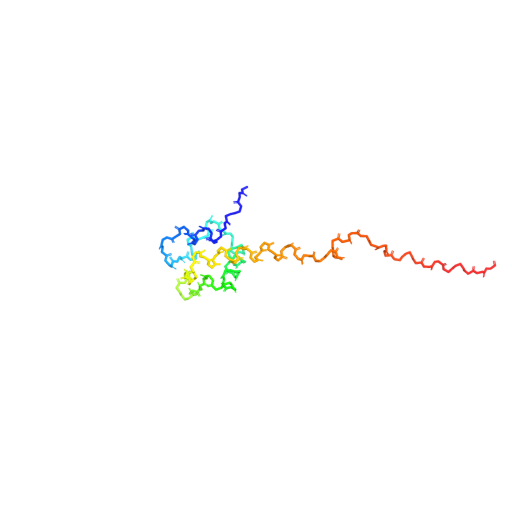A O 1
ATOM 794 N N . GLU A 1 97 ? 61.745 -2.260 -25.906 1.00 50.66 97 GLU A N 1
ATOM 795 C CA . GLU A 1 97 ? 63.039 -1.842 -26.432 1.00 50.66 97 GLU A CA 1
ATOM 796 C C . GLU A 1 97 ? 63.347 -2.664 -27.692 1.00 50.66 97 GLU A C 1
ATOM 798 O O . GLU A 1 97 ? 63.336 -3.895 -27.632 1.00 50.66 97 GLU A O 1
ATOM 803 N N . ASP A 1 98 ? 63.609 -1.969 -28.797 1.00 51.09 98 ASP A N 1
ATOM 804 C CA . ASP A 1 98 ? 64.457 -2.413 -29.906 1.00 51.09 98 ASP A CA 1
ATOM 805 C C . ASP A 1 98 ? 65.503 -1.313 -30.154 1.00 51.09 98 ASP A C 1
ATOM 807 O O . ASP A 1 98 ? 65.111 -0.118 -30.159 1.00 51.09 98 ASP A O 1
#

Radius of gyration: 23.06 Å; Cα contacts (8 Å, |Δi|>4): 65; chains: 1; bounding box: 78×28×43 Å

pLDDT: mean 71.89, std 16.8, range [44.75, 92.38]

Solvent-accessible surface area (backbone atoms only — not comparable to full-atom values): 6250 Å² total; per-residue (Å²): 131,84,82,80,54,68,69,62,53,57,72,69,41,91,56,53,64,43,56,56,76,80,42,57,91,79,34,55,73,64,61,43,49,60,53,48,51,58,35,40,78,62,56,34,33,47,72,45,75,91,80,42,29,37,34,58,70,44,54,76,66,53,56,53,52,51,53,54,51,60,58,47,60,71,64,66,63,57,68,80,78,68,56,81,84,82,85,81,77,77,78,84,77,80,78,76,89,127